Protein AF-A0AAW6TPT3-F1 (afdb_monomer_lite)

Sequence (169 aa):
MLPEELLKKIMDAANKTRQPITAVIIDPFFYNSLQNKTIQSFEDLDGNTTEGLINSSKNQVEIWYKNKKIKKLKIDDLNEKLLLFPLYNATIQKVSFHLEKGFYVEQTEIGLIASFEIRTNEFNIDDLKFQLLQINELTLLEKVIYKDQVLINNKKDTLITFQNCYEII

pLDDT: mean 90.81, std 5.31, range [59.44, 96.44]

Structure (mmCIF, N/CA/C/O backbone):
data_AF-A0AAW6TPT3-F1
#
_entry.id   AF-A0AAW6TPT3-F1
#
loop_
_atom_site.group_PDB
_atom_site.id
_atom_site.type_symbol
_atom_site.label_atom_id
_atom_site.label_alt_id
_atom_site.label_comp_id
_atom_site.label_asym_id
_atom_site.label_entity_id
_atom_site.label_seq_id
_atom_site.pdbx_PDB_ins_code
_atom_site.Cartn_x
_atom_site.Cartn_y
_atom_site.Cartn_z
_atom_site.occupancy
_atom_site.B_iso_or_equiv
_atom_site.auth_seq_id
_atom_site.auth_comp_id
_atom_site.auth_asym_id
_atom_site.auth_atom_id
_atom_site.pdbx_PDB_model_num
ATOM 1 N N . MET A 1 1 ? 1.033 -11.745 -16.361 1.00 59.44 1 MET A N 1
ATOM 2 C CA . MET A 1 1 ? 2.167 -12.169 -17.228 1.00 59.44 1 MET A CA 1
ATOM 3 C C . MET A 1 1 ? 2.225 -11.194 -18.390 1.00 59.44 1 MET A C 1
ATOM 5 O O . MET A 1 1 ? 1.182 -10.948 -18.982 1.00 59.44 1 MET A O 1
ATOM 9 N N . LEU A 1 2 ? 3.383 -10.589 -18.672 1.00 71.62 2 LEU A N 1
ATOM 10 C CA . LEU A 1 2 ? 3.490 -9.556 -19.710 1.00 71.62 2 LEU A CA 1
ATOM 11 C C . LEU A 1 2 ? 3.149 -10.135 -21.097 1.00 71.62 2 LEU A C 1
ATOM 13 O O . LEU A 1 2 ? 3.701 -11.180 -21.448 1.00 71.62 2 LEU A O 1
ATOM 17 N N . PRO A 1 3 ? 2.297 -9.473 -21.904 1.00 81.38 3 PRO A N 1
ATOM 18 C CA . PRO A 1 3 ? 2.042 -9.898 -23.278 1.00 81.38 3 PRO A CA 1
ATOM 19 C C . PRO A 1 3 ? 3.338 -9.906 -24.102 1.00 81.38 3 PRO A C 1
ATOM 21 O O . PRO A 1 3 ? 4.094 -8.934 -24.066 1.00 81.38 3 PRO A O 1
ATOM 24 N N . GLU A 1 4 ? 3.582 -10.959 -24.888 1.00 85.00 4 GLU A N 1
ATOM 25 C CA . GLU A 1 4 ? 4.818 -11.107 -25.681 1.00 85.00 4 GLU A CA 1
ATOM 26 C C . GLU A 1 4 ? 5.069 -9.916 -26.621 1.00 85.00 4 GLU A C 1
ATOM 28 O O . GLU A 1 4 ? 6.199 -9.445 -26.764 1.00 85.00 4 GLU A O 1
ATOM 33 N N . GLU A 1 5 ? 4.005 -9.377 -27.224 1.00 87.69 5 GLU A N 1
ATOM 34 C CA . GLU A 1 5 ? 4.092 -8.203 -28.095 1.00 87.69 5 GLU A CA 1
ATOM 35 C C . GLU A 1 5 ? 4.567 -6.957 -27.333 1.00 87.69 5 GLU A C 1
ATOM 37 O O . GLU A 1 5 ? 5.377 -6.181 -27.846 1.00 87.69 5 GLU A O 1
ATOM 42 N N . LEU A 1 6 ? 4.094 -6.770 -26.097 1.00 89.00 6 LEU A N 1
ATOM 43 C CA . LEU A 1 6 ? 4.513 -5.657 -25.255 1.00 89.00 6 LEU A CA 1
ATOM 44 C C . LEU A 1 6 ? 5.970 -5.829 -24.822 1.00 89.00 6 LEU A C 1
ATOM 46 O O . LEU A 1 6 ? 6.739 -4.875 -24.906 1.00 89.00 6 LEU A O 1
ATOM 50 N N . LEU A 1 7 ? 6.371 -7.043 -24.435 1.00 89.56 7 LEU A N 1
ATOM 51 C CA . LEU A 1 7 ? 7.754 -7.338 -24.063 1.00 89.56 7 LEU A CA 1
ATOM 52 C C . LEU A 1 7 ? 8.723 -7.018 -25.208 1.00 89.56 7 LEU A C 1
ATOM 54 O O . LEU A 1 7 ? 9.748 -6.377 -24.985 1.00 89.56 7 LEU A O 1
ATOM 58 N N . LYS A 1 8 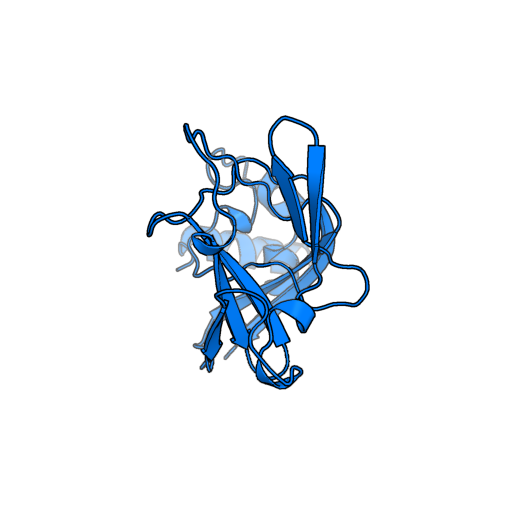? 8.367 -7.377 -26.447 1.00 92.69 8 LYS A N 1
ATOM 59 C CA . LYS A 1 8 ? 9.156 -7.013 -27.629 1.00 92.69 8 LYS A CA 1
ATOM 60 C C . LYS A 1 8 ? 9.283 -5.495 -27.788 1.00 92.69 8 LYS A C 1
ATOM 62 O O . LYS A 1 8 ? 10.387 -5.002 -27.995 1.00 92.69 8 LYS A O 1
ATOM 67 N N . LYS A 1 9 ? 8.186 -4.742 -27.635 1.00 93.50 9 LYS A N 1
ATOM 68 C CA . LYS A 1 9 ? 8.210 -3.267 -27.704 1.00 93.50 9 LYS A CA 1
ATOM 69 C C . LYS A 1 9 ? 9.086 -2.653 -26.610 1.00 93.50 9 LYS A C 1
ATOM 71 O O . LYS A 1 9 ? 9.808 -1.698 -26.885 1.00 93.50 9 LYS A O 1
ATOM 76 N N . ILE A 1 10 ? 9.054 -3.213 -25.400 1.00 93.62 10 ILE A N 1
ATOM 77 C CA . ILE A 1 10 ? 9.920 -2.795 -24.290 1.00 93.62 10 ILE A CA 1
ATOM 78 C C . ILE A 1 10 ? 11.392 -3.061 -24.637 1.00 93.62 10 ILE A C 1
ATOM 80 O O . ILE A 1 10 ? 12.224 -2.172 -24.471 1.00 93.62 10 ILE A O 1
ATOM 84 N N . MET A 1 11 ? 11.723 -4.244 -25.165 1.00 94.19 11 MET A N 1
ATOM 85 C CA . MET A 1 11 ? 13.090 -4.588 -25.582 1.00 94.19 11 MET A CA 1
ATOM 86 C C . MET A 1 11 ? 13.602 -3.684 -26.712 1.00 94.19 11 MET A C 1
ATOM 88 O O . MET A 1 11 ? 14.734 -3.201 -26.658 1.00 94.19 11 MET A O 1
ATOM 92 N N . ASP A 1 12 ? 12.771 -3.412 -27.719 1.00 95.12 12 ASP A N 1
ATOM 93 C CA . ASP A 1 12 ? 13.113 -2.515 -28.826 1.00 95.12 12 ASP A CA 1
ATOM 94 C C . ASP A 1 12 ? 13.358 -1.082 -28.324 1.00 95.12 12 ASP A C 1
ATOM 96 O O . ASP A 1 12 ? 14.328 -0.431 -28.727 1.00 95.12 12 ASP A O 1
ATOM 100 N N . ALA A 1 13 ? 12.520 -0.598 -27.400 1.00 94.75 13 ALA A N 1
ATOM 101 C CA . ALA A 1 13 ? 12.694 0.702 -26.760 1.00 94.75 13 ALA A CA 1
ATOM 102 C C . ALA A 1 13 ? 13.985 0.760 -25.929 1.00 94.75 13 ALA A C 1
ATOM 104 O O . ALA A 1 13 ? 14.766 1.691 -26.115 1.00 94.75 13 ALA A O 1
ATOM 105 N N . ALA A 1 14 ? 14.255 -0.257 -25.106 1.00 95.56 14 ALA A N 1
ATOM 106 C CA . ALA A 1 14 ? 15.473 -0.378 -24.302 1.00 95.56 14 ALA A CA 1
ATOM 107 C C . ALA A 1 14 ? 16.744 -0.329 -25.165 1.00 95.56 14 ALA A C 1
ATOM 109 O O . ALA A 1 14 ? 17.678 0.423 -24.877 1.00 95.56 14 ALA A O 1
ATOM 110 N N . ASN A 1 15 ? 16.753 -1.053 -26.289 1.00 96.00 15 ASN A N 1
ATOM 111 C CA . ASN A 1 15 ? 17.856 -1.026 -27.250 1.00 96.00 15 ASN A CA 1
ATOM 112 C C . ASN A 1 15 ? 18.033 0.358 -27.893 1.00 96.00 15 ASN A C 1
ATOM 114 O O . ASN A 1 15 ? 19.159 0.838 -28.046 1.00 96.00 15 ASN A O 1
ATOM 118 N N . LYS A 1 16 ? 16.928 1.022 -28.254 1.00 94.56 16 LYS A N 1
ATOM 119 C CA . LYS A 1 16 ? 16.943 2.355 -28.872 1.00 94.56 16 LYS A CA 1
ATOM 120 C C . LYS A 1 16 ? 17.431 3.439 -27.907 1.00 94.56 16 LYS A C 1
ATOM 122 O O . LYS A 1 16 ? 18.187 4.316 -28.323 1.00 94.56 16 LYS A O 1
ATOM 127 N N . THR A 1 17 ? 17.010 3.390 -26.645 1.00 92.56 17 THR A N 1
ATOM 128 C CA . THR A 1 17 ? 17.388 4.366 -25.608 1.00 92.56 17 THR A CA 1
ATOM 129 C C . THR A 1 17 ? 18.699 4.018 -24.908 1.00 92.56 17 THR A C 1
ATOM 131 O O . THR A 1 17 ? 19.237 4.859 -24.191 1.00 92.56 17 THR A O 1
ATOM 134 N N . ARG A 1 18 ? 19.249 2.817 -25.150 1.00 94.12 18 ARG A N 1
ATOM 135 C CA . ARG A 1 18 ? 20.433 2.265 -24.469 1.00 94.12 18 ARG A CA 1
ATOM 136 C C . ARG A 1 18 ? 20.256 2.222 -22.948 1.00 94.12 18 ARG A C 1
ATOM 138 O O . ARG A 1 18 ? 21.177 2.536 -22.197 1.00 94.12 18 ARG A O 1
ATOM 145 N N . GLN A 1 19 ? 19.060 1.846 -22.508 1.00 94.75 19 GLN A N 1
ATOM 146 C CA . GLN A 1 19 ? 18.691 1.705 -21.101 1.00 94.75 19 GLN A CA 1
ATOM 147 C C . GLN A 1 19 ? 18.324 0.249 -20.794 1.00 94.75 19 GLN A C 1
ATOM 149 O O . GLN A 1 19 ? 17.939 -0.486 -21.704 1.00 94.75 19 GLN A O 1
ATOM 154 N N . PRO A 1 20 ? 18.431 -0.199 -19.531 1.00 94.88 20 PRO A N 1
ATOM 155 C CA . PRO A 1 20 ? 17.948 -1.520 -19.150 1.00 94.88 20 PRO A CA 1
ATOM 156 C C . PRO A 1 20 ? 16.420 -1.613 -19.291 1.00 94.88 20 PRO A C 1
ATOM 158 O O . PRO A 1 20 ? 15.710 -0.624 -19.109 1.00 94.88 20 PRO A O 1
ATOM 161 N N . ILE A 1 21 ? 15.914 -2.824 -19.552 1.00 94.31 21 ILE A N 1
ATOM 162 C CA . ILE A 1 21 ? 14.473 -3.125 -19.659 1.00 94.31 21 ILE A CA 1
ATOM 163 C C . ILE A 1 21 ? 13.706 -2.607 -18.438 1.00 94.31 21 ILE A C 1
ATOM 165 O O . ILE A 1 21 ? 12.657 -1.986 -18.586 1.00 94.31 21 ILE A O 1
ATOM 169 N N . THR A 1 22 ? 14.262 -2.797 -17.241 1.00 95.06 22 THR A N 1
ATOM 170 C CA . THR A 1 22 ? 13.663 -2.353 -15.977 1.00 95.06 22 THR A CA 1
ATOM 171 C C . THR A 1 22 ? 13.427 -0.846 -15.923 1.00 95.06 22 THR A C 1
ATOM 173 O O . THR A 1 22 ? 12.409 -0.421 -15.392 1.00 95.06 22 THR A O 1
ATOM 176 N N . ALA A 1 23 ? 14.307 -0.031 -16.516 1.00 94.81 23 ALA A N 1
ATOM 177 C CA . ALA A 1 23 ? 14.116 1.418 -16.582 1.00 94.81 23 ALA A CA 1
ATOM 178 C C . ALA A 1 23 ? 12.993 1.804 -17.554 1.00 94.81 23 ALA A C 1
ATOM 180 O O . ALA A 1 23 ? 12.233 2.723 -17.270 1.00 94.81 23 ALA A O 1
ATOM 181 N N . VAL A 1 24 ? 12.859 1.082 -18.671 1.00 95.38 24 VAL A N 1
ATOM 182 C CA . VAL A 1 24 ? 11.797 1.322 -19.661 1.00 95.38 24 VAL A CA 1
ATOM 183 C C . VAL A 1 24 ? 10.426 0.923 -19.117 1.00 95.38 24 VAL A C 1
ATOM 185 O O . VAL A 1 24 ? 9.456 1.639 -19.342 1.00 95.38 24 VAL A O 1
ATOM 188 N N . ILE A 1 25 ? 10.341 -0.185 -18.368 1.00 93.62 25 ILE A N 1
ATOM 189 C CA . ILE A 1 25 ? 9.087 -0.660 -17.757 1.00 93.62 25 ILE A CA 1
ATOM 190 C C . ILE A 1 25 ? 8.445 0.421 -16.894 1.00 93.62 25 ILE A C 1
ATOM 192 O O . ILE A 1 25 ? 7.226 0.530 -16.879 1.00 93.62 25 ILE A O 1
ATOM 196 N N . ILE A 1 26 ? 9.239 1.215 -16.183 1.00 94.00 26 ILE A N 1
ATOM 197 C CA . ILE A 1 26 ? 8.731 2.231 -15.261 1.00 94.00 26 ILE A CA 1
ATOM 198 C C . ILE A 1 26 ? 8.736 3.647 -15.843 1.00 94.00 26 ILE A C 1
ATOM 200 O O . ILE A 1 26 ? 8.423 4.590 -15.118 1.00 94.00 26 ILE A O 1
ATOM 204 N N . ASP A 1 27 ? 9.096 3.814 -17.118 1.00 92.81 27 ASP A N 1
ATOM 205 C CA . ASP A 1 27 ? 9.127 5.112 -17.790 1.00 92.81 27 ASP A CA 1
ATOM 206 C C . ASP A 1 27 ? 7.719 5.508 -18.279 1.00 92.81 27 ASP A C 1
ATOM 208 O O . ASP A 1 27 ? 7.190 4.886 -19.206 1.00 92.81 27 ASP A O 1
ATOM 212 N N . PRO A 1 28 ? 7.101 6.577 -17.741 1.00 90.94 28 PRO A N 1
ATOM 213 C CA . PRO A 1 28 ? 5.792 7.035 -18.207 1.00 90.94 28 PRO A CA 1
ATOM 214 C C . PRO A 1 28 ? 5.785 7.448 -19.689 1.00 90.94 28 PRO A C 1
ATOM 216 O O . PRO A 1 28 ? 4.767 7.324 -20.373 1.00 90.94 28 PRO A O 1
ATOM 219 N N . PHE A 1 29 ? 6.911 7.937 -20.223 1.00 92.12 29 PHE A N 1
ATOM 220 C CA . PHE A 1 29 ? 6.996 8.361 -21.623 1.00 92.12 29 PHE A CA 1
ATOM 221 C C . PHE A 1 29 ? 6.971 7.180 -22.594 1.00 92.12 29 PHE A C 1
ATOM 223 O O . PHE A 1 29 ? 6.468 7.329 -23.713 1.00 92.12 29 PHE A O 1
ATOM 230 N N . PHE A 1 30 ? 7.441 6.005 -22.168 1.00 93.56 30 PHE A N 1
ATOM 231 C CA . PHE A 1 30 ? 7.331 4.784 -22.959 1.00 93.56 30 PHE A CA 1
ATOM 232 C C . PHE A 1 30 ? 5.861 4.455 -23.246 1.00 93.56 30 PHE A C 1
ATOM 234 O O . PHE A 1 30 ? 5.489 4.314 -24.412 1.00 93.56 30 PHE A O 1
ATOM 241 N N . TYR A 1 31 ? 5.000 4.430 -22.227 1.00 92.81 31 TYR A N 1
ATOM 242 C CA . TYR A 1 31 ? 3.579 4.109 -22.409 1.00 92.81 31 TYR A CA 1
ATOM 243 C C . TYR A 1 31 ? 2.836 5.149 -23.248 1.00 92.81 31 TYR A C 1
ATOM 245 O O . TYR A 1 31 ? 2.058 4.788 -24.132 1.00 92.81 31 TYR A O 1
ATOM 253 N N . ASN A 1 32 ? 3.160 6.434 -23.079 1.00 90.94 32 ASN A N 1
ATOM 254 C CA . ASN A 1 32 ? 2.647 7.492 -23.953 1.00 90.94 32 ASN A CA 1
ATOM 255 C C . ASN A 1 32 ? 2.993 7.240 -25.432 1.00 90.94 32 ASN A C 1
ATOM 257 O O . ASN A 1 32 ? 2.177 7.498 -26.320 1.00 90.94 32 ASN A O 1
ATOM 261 N N . SER A 1 33 ? 4.183 6.698 -25.712 1.00 90.19 33 SER A N 1
ATOM 262 C CA . SER A 1 33 ? 4.615 6.376 -27.078 1.00 90.19 33 SER A CA 1
ATOM 263 C C . SER A 1 33 ? 3.883 5.178 -27.695 1.00 90.19 33 SER A C 1
ATOM 265 O O . SER A 1 33 ? 3.796 5.092 -28.920 1.00 90.19 33 SER A O 1
ATOM 267 N N . LEU A 1 34 ? 3.312 4.284 -26.875 1.00 89.00 34 LEU A N 1
ATOM 268 C CA . LEU A 1 34 ? 2.535 3.136 -27.354 1.00 89.00 34 LEU A CA 1
ATOM 269 C C . LEU A 1 34 ? 1.199 3.551 -27.978 1.00 89.00 34 LEU A C 1
ATOM 271 O O . LEU A 1 34 ? 0.628 2.769 -28.738 1.00 89.00 34 LEU A O 1
ATOM 275 N N . GLN A 1 35 ? 0.693 4.746 -27.640 1.00 86.06 35 GLN A N 1
ATOM 276 C CA . GLN A 1 35 ? -0.631 5.243 -28.043 1.00 86.06 35 GLN A CA 1
ATOM 277 C C . GLN A 1 35 ? -1.764 4.241 -27.745 1.00 86.06 35 GLN A C 1
ATOM 279 O O . GLN A 1 35 ? -2.797 4.220 -28.420 1.00 86.06 35 GLN A O 1
ATOM 284 N N . ASN A 1 36 ? -1.576 3.393 -26.731 1.00 86.88 36 ASN A N 1
ATOM 285 C CA . ASN A 1 36 ? -2.543 2.387 -26.331 1.00 86.88 36 ASN A CA 1
ATOM 286 C C . ASN A 1 36 ? -3.490 2.975 -25.278 1.00 86.88 36 ASN A C 1
ATOM 288 O O . ASN A 1 36 ? -3.057 3.454 -24.237 1.00 86.88 36 ASN A O 1
ATOM 292 N N . LYS A 1 37 ? -4.800 2.923 -25.536 1.00 87.19 37 LYS A N 1
ATOM 293 C CA . LYS A 1 37 ? -5.808 3.441 -24.601 1.00 87.19 37 LYS A CA 1
ATOM 294 C C . LYS A 1 37 ? -5.982 2.574 -23.355 1.00 87.19 37 LYS A C 1
ATOM 296 O O . LYS A 1 37 ? -6.458 3.096 -22.352 1.00 87.19 37 LYS A O 1
ATOM 301 N N . THR A 1 38 ? -5.648 1.284 -23.428 1.00 87.94 38 THR A N 1
ATOM 302 C CA . THR A 1 38 ? -5.852 0.332 -22.326 1.00 87.94 38 THR A CA 1
ATOM 303 C C . THR A 1 38 ? -4.629 0.172 -21.434 1.00 87.94 38 THR A C 1
ATOM 305 O O . THR A 1 38 ? -4.786 -0.263 -20.307 1.00 87.94 38 THR A O 1
ATOM 308 N N . ILE A 1 39 ? -3.431 0.487 -21.935 1.00 89.69 39 ILE A N 1
ATOM 309 C CA . ILE A 1 39 ? -2.172 0.390 -21.186 1.00 89.69 39 ILE A CA 1
ATOM 310 C C . ILE A 1 39 ? -1.482 1.746 -21.295 1.00 89.69 39 ILE A C 1
ATOM 312 O O . ILE A 1 39 ? -0.822 2.032 -22.296 1.00 89.69 39 ILE A O 1
ATOM 316 N N . GLN A 1 40 ? -1.688 2.587 -20.288 1.00 90.88 40 GLN A N 1
ATOM 317 C CA . GLN A 1 40 ? -1.164 3.950 -20.202 1.00 90.88 40 GLN A CA 1
ATOM 318 C C . GLN A 1 40 ? -0.019 4.063 -19.187 1.00 90.88 40 GLN A C 1
ATOM 320 O O . GLN A 1 40 ? 0.713 5.050 -19.191 1.00 90.88 40 GLN A O 1
ATOM 325 N N . SER A 1 41 ? 0.164 3.046 -18.351 1.00 90.50 41 SER A N 1
ATOM 326 C CA . SER A 1 41 ? 1.237 2.930 -17.373 1.00 90.50 41 SER A CA 1
ATOM 327 C C . SER A 1 41 ? 1.565 1.461 -17.097 1.00 90.50 41 SER A C 1
ATOM 329 O O . SER A 1 41 ? 0.875 0.552 -17.564 1.00 90.50 41 SER A O 1
ATOM 331 N N . PHE A 1 42 ? 2.610 1.217 -16.305 1.00 89.56 42 PHE A N 1
ATOM 332 C CA . PHE A 1 42 ? 2.917 -0.136 -15.845 1.00 89.56 42 PHE A CA 1
ATOM 333 C C . PHE A 1 42 ? 1.885 -0.654 -14.824 1.00 89.56 42 PHE A C 1
ATOM 335 O O . PHE A 1 42 ? 1.772 -1.862 -14.645 1.00 89.56 42 PHE A O 1
ATOM 342 N N . GLU A 1 43 ? 1.134 0.242 -14.172 1.00 89.00 43 GLU A N 1
ATOM 343 C CA . GLU A 1 43 ? 0.072 -0.109 -13.218 1.00 89.00 43 GLU A CA 1
ATOM 344 C C . GLU A 1 43 ? -1.142 -0.729 -13.932 1.00 89.00 43 GLU A C 1
ATOM 346 O O . GLU A 1 43 ? -1.905 -1.469 -13.318 1.00 89.00 43 GLU A O 1
ATOM 351 N N . ASP A 1 44 ? -1.281 -0.499 -15.244 1.00 89.44 44 ASP A N 1
ATOM 352 C CA . ASP A 1 44 ? -2.306 -1.129 -16.089 1.00 89.44 44 ASP A CA 1
ATOM 353 C C . ASP A 1 44 ? -1.935 -2.565 -16.515 1.00 89.44 44 ASP A C 1
ATOM 355 O O . ASP A 1 44 ? -2.657 -3.197 -17.290 1.00 89.44 44 ASP A O 1
ATOM 359 N N . LEU A 1 45 ? -0.779 -3.079 -16.080 1.00 88.25 45 LEU A N 1
ATOM 360 C CA . LEU A 1 45 ? -0.303 -4.417 -16.423 1.00 88.25 45 LEU A CA 1
ATOM 361 C C . LEU A 1 45 ? -0.791 -5.450 -15.406 1.00 88.25 45 LEU A C 1
ATOM 363 O O . LEU A 1 45 ? -0.709 -5.244 -14.198 1.00 88.25 45 LEU A O 1
ATOM 367 N N . ASP A 1 46 ? -1.210 -6.616 -15.900 1.00 84.56 46 ASP A N 1
ATOM 368 C CA . ASP A 1 46 ? -1.626 -7.726 -15.040 1.00 84.56 46 ASP A CA 1
ATOM 369 C C . ASP A 1 46 ? -0.456 -8.250 -14.192 1.00 84.56 46 ASP A C 1
ATOM 371 O O . ASP A 1 46 ? 0.474 -8.904 -14.697 1.00 84.56 46 ASP A O 1
ATOM 375 N N . GLY A 1 47 ? -0.555 -8.033 -12.882 1.00 84.19 47 GLY A N 1
ATOM 376 C CA . GLY A 1 47 ? 0.401 -8.477 -11.878 1.00 84.19 47 GLY A CA 1
ATOM 377 C C . GLY A 1 47 ? -0.245 -8.676 -10.509 1.00 84.19 47 GLY A C 1
ATOM 378 O O . GLY A 1 47 ? -1.381 -8.273 -10.264 1.00 84.19 47 GLY A O 1
ATOM 379 N N . ASN A 1 48 ? 0.492 -9.327 -9.610 1.00 87.69 48 ASN A N 1
ATOM 380 C CA . ASN A 1 48 ? 0.106 -9.383 -8.206 1.00 87.69 48 ASN A CA 1
ATOM 381 C C . ASN A 1 48 ? 0.541 -8.082 -7.533 1.00 87.69 48 ASN A C 1
ATOM 383 O O . ASN A 1 48 ? 1.733 -7.779 -7.502 1.00 87.69 48 ASN A O 1
ATOM 387 N N . THR A 1 49 ? -0.413 -7.356 -6.960 1.00 88.44 49 THR A N 1
ATOM 388 C CA . THR A 1 49 ? -0.143 -6.113 -6.233 1.00 88.44 49 THR A CA 1
ATOM 389 C C . THR A 1 49 ? -0.326 -6.336 -4.742 1.00 88.44 49 THR A C 1
ATOM 391 O O . THR A 1 49 ? -1.262 -6.997 -4.297 1.00 88.44 49 THR A O 1
ATOM 394 N N . THR A 1 50 ? 0.583 -5.777 -3.953 1.00 88.38 50 THR A N 1
ATOM 395 C CA . THR A 1 50 ? 0.443 -5.675 -2.503 1.00 88.38 50 THR A CA 1
ATOM 396 C C . THR A 1 50 ? 0.689 -4.228 -2.122 1.00 88.38 50 THR A C 1
ATOM 398 O O . THR A 1 50 ? 1.778 -3.705 -2.338 1.00 88.38 50 THR A O 1
ATOM 401 N N . GLU A 1 51 ? -0.329 -3.584 -1.565 1.00 90.81 51 GLU A N 1
ATOM 402 C CA . GLU A 1 51 ? -0.286 -2.180 -1.171 1.00 90.81 51 GLU A CA 1
ATOM 403 C C . GLU A 1 51 ? -0.832 -1.992 0.246 1.00 90.81 51 GLU A C 1
ATOM 405 O O . GLU A 1 51 ? -1.549 -2.837 0.786 1.00 90.81 51 GLU A O 1
ATOM 410 N N . GLY A 1 52 ? -0.463 -0.880 0.875 1.00 92.94 52 GLY A N 1
ATOM 411 C CA . GLY A 1 52 ? -0.926 -0.553 2.213 1.00 92.94 52 GLY A CA 1
ATOM 412 C C . GLY A 1 52 ? -0.191 0.632 2.818 1.00 92.94 52 GLY A C 1
ATOM 413 O O . GLY A 1 52 ? 0.796 1.137 2.280 1.00 92.94 52 GLY A O 1
ATOM 414 N N . LEU A 1 53 ? -0.668 1.080 3.976 1.00 94.69 53 LEU A N 1
ATOM 415 C CA . LEU A 1 53 ? -0.014 2.148 4.724 1.00 94.69 53 LEU A CA 1
ATOM 416 C C . LEU A 1 53 ? 1.163 1.568 5.517 1.00 94.69 53 LEU A C 1
ATOM 418 O O . LEU A 1 53 ? 0.965 0.732 6.393 1.00 94.69 53 LEU A O 1
ATOM 422 N N . ILE A 1 54 ? 2.384 2.025 5.238 1.00 93.00 54 ILE A N 1
ATOM 423 C CA . ILE A 1 54 ? 3.601 1.582 5.940 1.00 93.00 54 ILE A CA 1
ATOM 424 C C . ILE A 1 54 ? 3.581 2.027 7.403 1.00 93.00 54 ILE A C 1
ATOM 426 O O . ILE A 1 54 ? 3.209 3.162 7.706 1.00 93.00 54 ILE A O 1
ATOM 430 N N . ASN A 1 55 ? 4.046 1.176 8.317 1.00 90.50 55 ASN A N 1
ATOM 431 C CA . ASN A 1 55 ? 4.302 1.584 9.692 1.00 90.50 55 ASN A CA 1
ATOM 432 C C . ASN A 1 55 ? 5.489 2.555 9.758 1.00 90.50 55 ASN A C 1
ATOM 434 O O . ASN A 1 55 ? 6.650 2.155 9.710 1.00 90.50 55 ASN A O 1
ATOM 438 N N . SER A 1 56 ? 5.196 3.851 9.839 1.00 88.56 56 SER A N 1
ATOM 439 C CA . SER A 1 56 ? 6.198 4.893 10.040 1.00 88.56 56 SER A CA 1
ATOM 440 C C . SER A 1 56 ? 5.674 5.950 11.003 1.00 88.56 56 SER A C 1
ATOM 442 O O . SER A 1 56 ? 4.468 6.157 11.132 1.00 88.56 56 SER A O 1
ATOM 444 N N . SER A 1 57 ? 6.583 6.687 11.641 1.00 86.81 57 SER A N 1
ATOM 445 C CA . SER A 1 57 ? 6.231 7.742 12.601 1.00 86.81 57 SER A CA 1
ATOM 446 C C . SER A 1 57 ? 5.398 8.885 12.005 1.00 86.81 57 SER A C 1
ATOM 448 O O . SER A 1 57 ? 4.753 9.619 12.757 1.00 86.81 57 SER A O 1
ATOM 450 N N . LYS A 1 58 ? 5.411 9.035 10.673 1.00 89.94 58 LYS A N 1
ATOM 451 C CA . LYS A 1 58 ? 4.660 10.051 9.923 1.00 89.94 58 LYS A CA 1
ATOM 452 C C . LYS A 1 58 ? 3.252 9.590 9.541 1.00 89.94 58 LYS A C 1
ATOM 454 O O . LYS A 1 58 ? 2.406 10.432 9.250 1.00 89.94 58 LYS A O 1
ATOM 459 N N . ASN A 1 59 ? 3.005 8.282 9.538 1.00 93.88 59 ASN A N 1
ATOM 460 C CA . ASN A 1 59 ? 1.763 7.703 9.048 1.00 93.88 59 ASN A CA 1
ATOM 461 C C . ASN A 1 59 ? 0.733 7.590 10.173 1.00 93.88 59 ASN A C 1
ATOM 463 O O . ASN A 1 59 ? 1.057 7.307 11.327 1.00 93.88 59 ASN A O 1
ATOM 467 N N . GLN A 1 60 ? -0.528 7.840 9.831 1.00 95.19 60 GLN A N 1
ATOM 468 C CA . GLN A 1 60 ? -1.633 7.824 10.781 1.00 95.19 60 GLN A CA 1
ATOM 469 C C . GLN A 1 60 ? -2.927 7.413 10.087 1.00 95.19 60 GLN A C 1
ATOM 471 O O . GLN A 1 60 ? -3.143 7.725 8.918 1.00 95.19 60 GLN A O 1
ATOM 476 N N . VAL A 1 61 ? -3.811 6.784 10.849 1.00 95.69 61 VAL A N 1
ATOM 477 C CA . VAL A 1 61 ? -5.195 6.525 10.465 1.00 95.69 61 VAL A CA 1
ATOM 478 C C . VAL A 1 61 ? -6.087 7.453 11.276 1.00 95.69 61 VAL A C 1
ATOM 480 O O . VAL A 1 61 ? -5.902 7.626 12.484 1.00 95.69 61 VAL A O 1
ATOM 483 N N . GLU A 1 62 ? -7.059 8.066 10.612 1.00 96.44 62 GLU A N 1
ATOM 484 C CA . GLU A 1 62 ? -8.054 8.919 11.252 1.00 96.44 62 GLU A CA 1
ATOM 485 C C . GLU A 1 62 ? -9.440 8.308 11.103 1.00 96.44 62 GLU A C 1
ATOM 487 O O . GLU A 1 62 ? -9.844 7.942 10.003 1.00 96.44 62 GLU A O 1
ATOM 492 N N . ILE A 1 63 ? -10.186 8.246 12.205 1.00 95.62 63 ILE A N 1
ATOM 493 C CA . ILE A 1 63 ? -11.569 7.770 12.205 1.00 95.62 63 ILE A CA 1
ATOM 494 C C . ILE A 1 63 ? -12.479 8.963 12.459 1.00 95.62 63 ILE A C 1
ATOM 496 O O . ILE A 1 63 ? -12.349 9.674 13.465 1.00 95.62 63 ILE A O 1
ATOM 500 N N . TRP A 1 64 ? -13.411 9.165 11.537 1.00 95.44 64 TRP A N 1
ATOM 501 C CA . TRP A 1 64 ? -14.371 10.254 11.555 1.00 95.44 64 TRP A CA 1
ATOM 502 C C . TRP A 1 64 ? -15.783 9.692 11.702 1.00 95.44 64 TRP A C 1
ATOM 504 O O . TRP A 1 64 ? -16.166 8.761 11.002 1.00 95.44 64 TRP A O 1
ATOM 514 N N . TYR A 1 65 ? -16.571 10.276 12.602 1.00 93.81 65 TYR A N 1
ATOM 515 C CA . TYR A 1 65 ? -17.972 9.925 12.807 1.00 93.81 65 TYR A CA 1
ATOM 516 C C . TYR A 1 65 ? -18.799 11.198 12.965 1.00 93.81 65 TYR A C 1
ATOM 518 O O . TYR A 1 65 ? -18.448 12.081 13.749 1.00 93.81 65 TYR A O 1
ATOM 526 N N . LYS A 1 66 ? -19.885 11.321 12.190 1.00 91.25 66 LYS A N 1
ATOM 527 C CA . LYS A 1 66 ? -20.744 12.522 12.148 1.00 91.25 66 LYS A CA 1
ATOM 528 C C . LYS A 1 66 ? -19.933 13.820 11.977 1.00 91.25 66 LYS A C 1
ATOM 530 O O . LYS A 1 66 ? -20.107 14.777 12.730 1.00 91.25 66 LYS A O 1
ATOM 535 N N . ASN A 1 67 ? -19.018 13.826 11.002 1.00 90.31 67 ASN A N 1
ATOM 536 C CA . ASN A 1 67 ? -18.121 14.944 10.666 1.00 90.31 67 ASN A CA 1
ATOM 537 C C . ASN A 1 67 ? -17.188 15.397 11.801 1.00 90.31 67 ASN A C 1
ATOM 539 O O . ASN A 1 67 ? -16.619 16.486 11.746 1.00 90.31 67 ASN A O 1
ATOM 543 N N . LYS A 1 68 ? -17.004 14.567 12.830 1.00 93.88 68 LYS A N 1
ATOM 544 C CA . LYS A 1 68 ? -16.047 14.804 13.907 1.00 93.88 68 LYS A CA 1
ATOM 545 C C . LYS A 1 68 ? -14.998 13.708 13.898 1.00 93.88 68 LYS A C 1
ATOM 547 O O . LYS A 1 68 ? -15.326 12.525 13.846 1.00 93.88 68 LYS A O 1
ATOM 552 N N . LYS A 1 69 ? -13.732 14.101 13.986 1.00 96.25 69 LYS A N 1
ATOM 553 C CA . LYS A 1 69 ? -12.635 13.167 14.230 1.00 96.25 69 LYS A CA 1
ATOM 554 C C . LYS A 1 69 ? -12.771 12.620 15.647 1.00 96.25 69 LYS A C 1
ATOM 556 O O . LYS A 1 69 ? -12.704 13.388 16.604 1.00 96.25 69 LYS A O 1
ATOM 561 N N . ILE A 1 70 ? -12.978 11.315 15.771 1.00 95.44 70 ILE A N 1
ATOM 562 C CA . ILE A 1 70 ? -13.153 10.645 17.068 1.00 95.44 70 ILE A CA 1
ATOM 563 C C . ILE A 1 70 ? -11.891 9.911 17.511 1.00 95.44 70 ILE A C 1
ATOM 565 O O . ILE A 1 70 ? -11.662 9.762 18.710 1.00 95.44 70 ILE A O 1
ATOM 569 N N . LYS A 1 71 ? -11.054 9.478 16.559 1.00 95.31 71 LYS A N 1
ATOM 570 C CA . LYS A 1 71 ? -9.780 8.813 16.832 1.00 95.31 71 LYS A CA 1
ATOM 571 C C . LYS A 1 71 ? -8.730 9.157 15.790 1.00 95.31 71 LYS A C 1
ATOM 573 O O . LYS A 1 71 ? -9.026 9.434 14.628 1.00 95.31 71 LYS A O 1
ATOM 578 N N . LYS A 1 72 ? -7.490 9.095 16.254 1.00 95.19 72 LYS A N 1
ATOM 579 C CA . LYS A 1 72 ? -6.269 9.131 15.466 1.00 95.19 72 LYS A CA 1
ATOM 580 C C . LYS A 1 72 ? -5.363 8.050 16.037 1.00 95.19 72 LYS A C 1
ATOM 582 O O . LYS A 1 72 ? -5.170 8.034 17.250 1.00 95.19 72 LYS A O 1
ATOM 587 N N . LEU A 1 73 ? -4.851 7.174 15.185 1.00 93.62 73 LEU A N 1
ATOM 588 C CA . LEU A 1 73 ? -4.016 6.049 15.596 1.00 93.62 73 LEU A CA 1
ATOM 589 C C . LEU A 1 73 ? -2.830 5.871 14.651 1.00 93.62 73 LEU A C 1
ATOM 591 O O . LEU A 1 73 ? -2.892 6.240 13.475 1.00 93.62 73 LEU A O 1
ATOM 595 N N . LYS A 1 74 ? -1.744 5.334 15.191 1.00 93.12 74 LYS A N 1
ATOM 596 C CA . LYS A 1 74 ? -0.577 4.852 14.454 1.00 93.12 74 LYS A CA 1
ATOM 597 C C . LYS A 1 74 ? -0.697 3.344 14.259 1.00 93.12 74 LYS A C 1
ATOM 599 O O . LYS A 1 74 ? -1.449 2.683 14.966 1.00 93.12 74 LYS A O 1
ATOM 604 N N . ILE A 1 75 ? 0.070 2.787 13.328 1.00 90.94 75 ILE A N 1
ATOM 605 C CA . ILE A 1 75 ? 0.082 1.331 13.120 1.00 90.94 75 ILE A CA 1
ATOM 606 C C . ILE A 1 75 ? 0.652 0.599 14.345 1.00 90.94 75 ILE A C 1
ATOM 608 O O . ILE A 1 75 ? 0.172 -0.480 14.672 1.00 90.94 75 ILE A O 1
ATOM 612 N N . ASP A 1 76 ? 1.578 1.211 15.087 1.00 88.88 76 ASP A N 1
ATOM 613 C CA . ASP A 1 76 ? 2.046 0.672 16.373 1.00 88.88 76 ASP A CA 1
ATOM 614 C C . ASP A 1 76 ? 0.912 0.483 17.398 1.00 88.88 76 ASP A C 1
ATOM 616 O O . ASP A 1 76 ? 0.948 -0.477 18.162 1.00 88.88 76 ASP A O 1
ATOM 620 N N . ASP A 1 77 ? -0.134 1.322 17.370 1.00 89.19 77 ASP A N 1
ATOM 621 C CA . ASP A 1 77 ? -1.306 1.178 18.252 1.00 89.19 77 ASP A CA 1
ATOM 622 C C . ASP A 1 77 ? -2.169 -0.049 17.885 1.00 89.19 77 ASP A C 1
ATOM 624 O O . ASP A 1 77 ? -3.038 -0.454 18.658 1.00 89.19 77 ASP A O 1
ATOM 628 N N . LEU A 1 78 ? -1.949 -0.628 16.699 1.00 89.88 78 LEU A N 1
ATOM 629 C CA . LEU A 1 78 ? -2.602 -1.842 16.201 1.00 89.88 78 LEU A CA 1
ATOM 630 C C . LEU A 1 78 ? -1.730 -3.093 16.398 1.00 89.88 78 LEU A C 1
ATOM 632 O O . LEU A 1 78 ? -2.200 -4.210 16.197 1.00 89.88 78 LEU A O 1
ATOM 636 N N . ASN A 1 79 ? -0.454 -2.932 16.758 1.00 82.19 79 ASN A N 1
ATOM 637 C CA . ASN A 1 79 ? 0.474 -4.044 16.920 1.00 82.19 79 ASN A CA 1
ATOM 638 C C . ASN A 1 79 ? 0.504 -4.510 18.378 1.00 82.19 79 ASN A C 1
ATOM 640 O O . ASN A 1 79 ? 1.272 -4.006 19.197 1.00 82.19 79 ASN A O 1
ATOM 644 N N . GLU A 1 80 ? -0.299 -5.527 18.689 1.00 75.06 80 GLU A N 1
ATOM 645 C CA . GLU A 1 80 ? -0.456 -6.066 20.047 1.00 75.06 80 GLU A CA 1
ATOM 646 C C . GLU A 1 80 ? 0.864 -6.471 20.719 1.00 75.06 80 GLU A C 1
ATOM 648 O O . GLU A 1 80 ? 0.975 -6.395 21.938 1.00 75.06 80 GLU A O 1
ATOM 653 N N . LYS A 1 81 ? 1.903 -6.842 19.955 1.00 75.81 81 LYS A N 1
ATOM 654 C CA . LYS A 1 81 ? 3.216 -7.208 20.521 1.00 75.81 81 LYS A CA 1
ATOM 655 C C . LYS A 1 81 ? 3.917 -6.057 21.241 1.00 75.81 81 LYS A C 1
ATOM 657 O O . LYS A 1 81 ? 4.842 -6.307 22.010 1.00 75.81 81 LYS A O 1
ATOM 662 N N . LEU A 1 82 ? 3.523 -4.819 20.957 1.00 76.44 82 LEU A N 1
ATOM 663 C CA . LEU A 1 82 ? 4.074 -3.612 21.569 1.00 76.44 82 LEU A CA 1
ATOM 664 C C . LEU A 1 82 ? 3.223 -3.119 22.753 1.00 76.44 82 LEU A C 1
ATOM 666 O O . LEU A 1 82 ? 3.553 -2.100 23.357 1.00 76.44 82 LEU A O 1
ATOM 670 N N . LEU A 1 83 ? 2.133 -3.819 23.085 1.00 82.00 83 LEU A N 1
ATOM 671 C CA . LEU A 1 83 ? 1.112 -3.374 24.029 1.00 82.00 83 LEU A CA 1
ATOM 672 C C . LEU A 1 83 ? 0.901 -4.406 25.145 1.00 82.00 83 LEU A C 1
ATOM 674 O O . LEU A 1 83 ? 1.053 -5.607 24.952 1.00 82.00 83 LEU A O 1
ATOM 678 N N . LEU A 1 84 ? 0.513 -3.936 26.334 1.00 86.56 84 LEU A N 1
ATOM 679 C CA . LEU A 1 84 ? 0.156 -4.818 27.457 1.00 86.56 84 LEU A CA 1
ATOM 680 C C . LEU A 1 84 ? -1.211 -5.493 27.264 1.00 86.56 84 LEU A C 1
ATOM 682 O O . LEU A 1 84 ? -1.478 -6.529 27.867 1.00 86.56 84 LEU A O 1
ATOM 686 N N . PHE A 1 85 ? -2.081 -4.885 26.459 1.00 87.50 85 PHE A N 1
ATOM 687 C CA . PHE A 1 85 ? -3.397 -5.393 26.088 1.00 87.50 85 PHE A CA 1
ATOM 688 C C . PHE A 1 85 ? -3.788 -4.849 24.703 1.00 87.50 85 PHE A C 1
ATOM 690 O O . PHE A 1 85 ? -3.379 -3.735 24.358 1.00 87.50 85 PHE A O 1
ATOM 697 N N . PRO A 1 86 ? -4.582 -5.592 23.912 1.00 86.00 86 PRO A N 1
ATOM 698 C CA . PRO A 1 86 ? 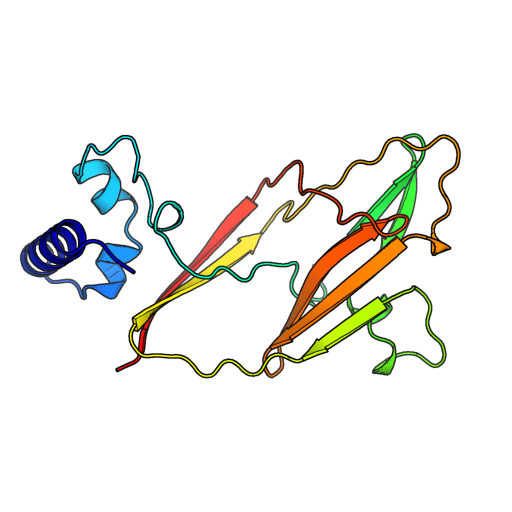-5.084 -5.107 22.630 1.00 86.00 86 PRO A CA 1
ATOM 699 C C . PRO A 1 86 ? -5.958 -3.861 22.800 1.00 86.00 86 PRO A C 1
ATOM 701 O O . PRO A 1 86 ? -6.905 -3.864 23.586 1.00 86.00 86 PRO A O 1
ATOM 704 N N . LEU A 1 87 ? -5.647 -2.792 22.061 1.00 90.00 87 LEU A N 1
ATOM 705 C CA . LEU A 1 87 ? -6.449 -1.559 22.049 1.00 90.00 87 LEU A CA 1
ATOM 706 C C . LEU A 1 87 ? -7.535 -1.567 20.969 1.00 90.00 87 LEU A C 1
ATOM 708 O O . LEU A 1 87 ? -8.534 -0.863 21.097 1.00 90.00 87 LEU A O 1
ATOM 712 N N . TYR A 1 88 ? -7.318 -2.340 19.907 1.00 92.00 88 TYR A N 1
ATOM 713 C CA . TYR A 1 88 ? -8.193 -2.454 18.748 1.00 92.00 88 TYR A CA 1
ATOM 714 C C . TYR A 1 88 ? -8.188 -3.897 18.258 1.00 92.00 88 TYR A C 1
ATOM 716 O O . TYR A 1 88 ? -7.232 -4.632 18.493 1.00 92.00 88 TYR A O 1
ATOM 724 N N . ASN A 1 89 ? -9.235 -4.289 17.535 1.00 93.38 89 ASN A N 1
ATOM 725 C CA . ASN A 1 89 ? -9.270 -5.588 16.881 1.00 93.38 89 ASN A CA 1
ATOM 726 C C . ASN A 1 89 ? -8.330 -5.562 15.668 1.00 93.38 89 ASN A C 1
ATOM 728 O O . ASN A 1 89 ? -8.652 -4.977 14.631 1.00 93.38 89 ASN A O 1
ATOM 732 N N . ALA A 1 90 ? -7.146 -6.148 15.812 1.00 94.25 90 ALA A N 1
ATOM 733 C CA . ALA A 1 90 ? -6.145 -6.196 14.762 1.00 94.25 90 ALA A CA 1
ATOM 734 C C . ALA A 1 90 ? -5.641 -7.625 14.561 1.00 94.25 90 ALA A C 1
ATOM 736 O O . ALA A 1 90 ? -5.485 -8.397 15.501 1.00 94.25 90 ALA A O 1
ATOM 737 N N . THR A 1 91 ? -5.366 -7.982 13.312 1.00 93.56 91 THR A N 1
ATOM 738 C CA . THR A 1 91 ? -4.762 -9.271 12.962 1.00 93.56 91 THR A CA 1
ATOM 739 C C . THR A 1 91 ? -3.511 -9.029 12.138 1.00 93.56 91 THR A C 1
ATOM 741 O O . THR A 1 91 ? -3.476 -8.111 11.323 1.00 93.56 91 THR A O 1
ATOM 744 N N . ILE A 1 92 ? -2.476 -9.841 12.355 1.00 92.31 92 ILE A N 1
ATOM 745 C CA . ILE A 1 92 ? -1.225 -9.767 11.595 1.00 92.31 92 ILE A CA 1
ATOM 746 C C . ILE A 1 92 ? -1.104 -11.025 10.744 1.00 92.31 92 ILE A C 1
ATOM 748 O O . ILE A 1 92 ? -0.971 -12.130 11.273 1.00 92.31 92 ILE A O 1
ATOM 752 N N . GLN A 1 93 ? -1.104 -10.851 9.427 1.00 91.69 93 GLN A N 1
ATOM 753 C CA . GLN A 1 93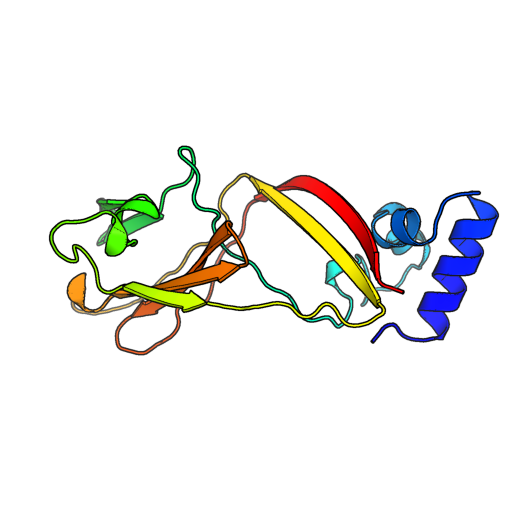 ? -0.791 -11.901 8.468 1.00 91.69 93 GLN A CA 1
ATOM 754 C C . GLN A 1 93 ? 0.683 -11.793 8.093 1.00 91.69 93 GLN A C 1
ATOM 756 O O . GLN A 1 93 ? 1.131 -10.780 7.562 1.00 91.69 93 GLN A O 1
ATOM 761 N N . LYS A 1 94 ? 1.458 -12.831 8.404 1.00 89.94 94 LYS A N 1
ATOM 762 C CA . LYS A 1 94 ? 2.861 -12.904 7.994 1.00 89.94 94 LYS A CA 1
ATOM 763 C C . LYS A 1 94 ? 2.939 -13.542 6.621 1.00 89.94 94 LYS A C 1
ATOM 765 O O . LYS A 1 94 ? 2.469 -14.665 6.452 1.00 89.94 94 LYS A O 1
ATOM 770 N N . VAL A 1 95 ? 3.568 -12.853 5.681 1.00 85.31 95 VAL A N 1
ATOM 771 C CA . VAL A 1 95 ? 3.802 -13.366 4.335 1.00 85.31 95 VAL A CA 1
ATOM 772 C C . VAL A 1 95 ? 5.299 -13.465 4.104 1.00 85.31 95 VAL A C 1
ATOM 774 O O . VAL A 1 95 ? 6.040 -12.496 4.263 1.00 85.31 95 VAL A O 1
ATOM 777 N N . SER A 1 96 ? 5.747 -14.660 3.729 1.00 77.12 96 SER A N 1
ATOM 778 C CA . SER A 1 96 ? 7.058 -14.857 3.127 1.00 77.12 96 SER A CA 1
ATOM 779 C C . SER A 1 96 ? 6.886 -14.812 1.616 1.00 77.12 96 SER A C 1
ATOM 781 O O . SER A 1 96 ? 6.304 -15.732 1.040 1.00 77.12 96 SER A O 1
ATOM 783 N N . PHE A 1 97 ? 7.392 -13.770 0.963 1.00 72.06 97 PHE A N 1
ATOM 784 C CA . PHE A 1 97 ? 7.504 -13.812 -0.489 1.00 72.06 97 PHE A CA 1
ATOM 785 C C . PHE A 1 97 ? 8.649 -14.746 -0.865 1.00 72.06 97 PHE A C 1
ATOM 787 O O . PHE A 1 97 ? 9.800 -14.546 -0.477 1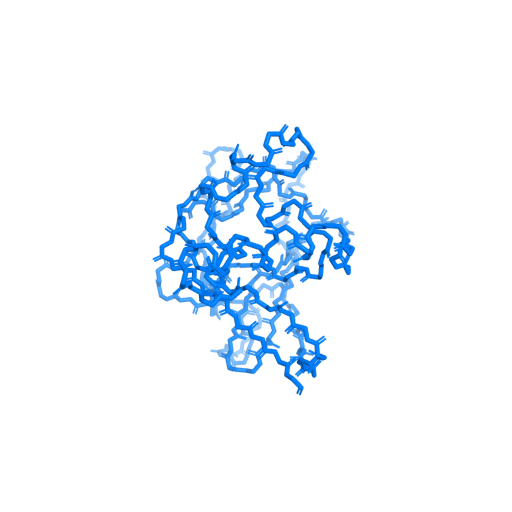.00 72.06 97 PHE A O 1
ATOM 794 N N . HIS A 1 98 ? 8.331 -15.791 -1.614 1.00 78.00 98 HIS A N 1
ATOM 795 C CA . HIS A 1 98 ? 9.302 -16.399 -2.508 1.00 78.00 98 HIS A CA 1
ATOM 796 C C . HIS A 1 98 ? 9.118 -15.699 -3.842 1.00 78.00 98 HIS A C 1
ATOM 798 O O . HIS A 1 98 ? 8.097 -15.882 -4.499 1.00 78.00 98 HIS A O 1
ATOM 804 N N . LEU A 1 99 ? 10.058 -14.813 -4.169 1.00 82.44 99 LEU A N 1
ATOM 805 C CA . LEU A 1 99 ? 10.021 -14.093 -5.432 1.00 82.44 99 LEU A CA 1
ATOM 806 C C . LEU A 1 99 ? 10.278 -15.102 -6.551 1.00 82.44 99 LEU A C 1
ATOM 808 O O . LEU A 1 99 ? 11.357 -15.686 -6.645 1.00 82.44 99 LEU A O 1
ATOM 812 N N . GLU A 1 100 ? 9.259 -15.329 -7.369 1.00 88.69 100 GLU A N 1
ATOM 813 C CA . GLU A 1 100 ? 9.393 -16.074 -8.613 1.00 88.69 100 GLU A CA 1
ATOM 814 C C . GLU A 1 100 ? 10.167 -15.243 -9.640 1.00 88.69 100 GLU A C 1
ATOM 816 O O . GLU A 1 100 ? 10.312 -14.023 -9.505 1.00 88.69 100 GLU A O 1
ATOM 821 N N . LYS A 1 101 ? 10.656 -15.905 -10.690 1.00 91.06 101 LYS A N 1
ATOM 822 C CA . LYS A 1 101 ? 11.342 -15.220 -11.786 1.00 91.06 101 LYS A CA 1
ATOM 823 C C . LYS A 1 101 ? 10.401 -14.228 -12.462 1.00 91.06 101 LYS A C 1
ATOM 825 O O . LYS A 1 101 ? 9.279 -14.588 -12.818 1.00 91.06 101 LYS A O 1
ATOM 830 N N . GLY A 1 102 ? 10.863 -13.004 -12.678 1.00 90.69 102 GLY A N 1
ATOM 831 C CA . GLY A 1 102 ? 10.057 -11.956 -13.295 1.00 90.69 102 GLY A CA 1
ATOM 832 C C . GLY A 1 102 ? 10.486 -10.546 -12.914 1.00 90.69 102 GLY A C 1
ATOM 833 O O . GLY A 1 102 ? 11.494 -10.345 -12.239 1.00 90.69 102 GLY A O 1
ATOM 834 N N . PHE A 1 103 ? 9.697 -9.570 -13.361 1.00 91.50 103 PHE A N 1
ATOM 835 C CA . PHE A 1 103 ? 9.898 -8.156 -13.060 1.00 91.50 103 PHE A CA 1
ATOM 836 C C . PHE A 1 103 ? 9.064 -7.735 -11.856 1.00 91.50 103 PHE A C 1
ATOM 838 O O . PHE A 1 103 ? 7.879 -8.054 -11.771 1.00 91.50 103 PHE A O 1
ATOM 845 N N . TYR A 1 104 ? 9.683 -6.965 -10.973 1.00 92.56 104 TYR A N 1
ATOM 846 C CA . TYR A 1 104 ? 9.062 -6.396 -9.788 1.00 92.56 104 TYR A CA 1
ATOM 847 C C . TYR A 1 104 ? 9.187 -4.884 -9.842 1.00 92.56 104 TYR A C 1
ATOM 849 O O . TYR A 1 104 ? 10.213 -4.354 -10.278 1.00 92.56 104 TYR A O 1
ATOM 857 N N . VAL A 1 105 ? 8.137 -4.200 -9.399 1.00 93.12 105 VAL A N 1
ATOM 858 C CA . VAL A 1 105 ? 8.128 -2.750 -9.242 1.00 93.12 105 VAL A CA 1
ATOM 859 C C . VAL A 1 105 ? 7.829 -2.434 -7.788 1.00 93.12 105 VAL A C 1
ATOM 861 O O . VAL A 1 105 ? 6.850 -2.910 -7.222 1.00 93.12 105 VAL A O 1
ATOM 864 N N . GLU A 1 106 ? 8.698 -1.631 -7.191 1.00 92.69 106 GLU A N 1
ATOM 865 C CA . GLU A 1 106 ? 8.518 -1.085 -5.855 1.00 92.69 106 GLU A CA 1
ATOM 866 C C . GLU A 1 106 ? 8.246 0.406 -5.976 1.00 92.69 106 GLU A C 1
ATOM 868 O O . GLU A 1 106 ? 9.020 1.139 -6.597 1.00 92.69 106 GLU A O 1
ATOM 873 N N . GLN A 1 107 ? 7.166 0.863 -5.353 1.00 93.62 107 GLN A N 1
ATOM 874 C CA . GLN A 1 107 ? 6.817 2.274 -5.266 1.00 93.62 107 GLN A CA 1
ATOM 875 C C . GLN A 1 107 ? 6.643 2.695 -3.813 1.00 93.62 107 GLN A C 1
ATOM 877 O O . GLN A 1 107 ? 6.183 1.939 -2.959 1.00 93.62 107 GLN A O 1
ATOM 882 N N . THR A 1 108 ? 6.998 3.943 -3.528 1.00 93.56 108 THR A N 1
ATOM 883 C CA . THR A 1 108 ? 6.627 4.619 -2.286 1.00 93.56 108 THR A CA 1
ATOM 884 C C . THR A 1 108 ? 5.923 5.912 -2.622 1.00 93.56 108 THR A C 1
ATOM 886 O O . THR A 1 108 ? 6.449 6.773 -3.333 1.00 93.56 108 THR A O 1
ATOM 889 N N . GLU A 1 109 ? 4.747 6.071 -2.041 1.00 94.12 109 GLU A N 1
ATOM 890 C CA . GLU A 1 109 ? 3.888 7.219 -2.253 1.00 94.12 109 GLU A CA 1
ATOM 891 C C . GLU A 1 109 ? 3.656 7.984 -0.946 1.00 94.12 109 GLU A C 1
ATOM 893 O O . GLU A 1 109 ? 3.700 7.416 0.148 1.00 94.12 109 GLU A O 1
ATOM 898 N N . ILE A 1 110 ? 3.383 9.285 -1.060 1.00 95.12 110 ILE A N 1
ATOM 899 C CA . ILE A 1 110 ? 2.965 10.142 0.056 1.00 95.12 110 ILE A CA 1
ATOM 900 C C . ILE A 1 110 ? 1.615 10.788 -0.249 1.00 95.12 110 ILE A C 1
ATOM 902 O O . ILE A 1 110 ? 1.303 11.043 -1.407 1.00 95.12 110 ILE A O 1
ATOM 906 N N . GLY A 1 111 ? 0.836 11.102 0.787 1.00 94.69 111 GLY A N 1
ATOM 907 C CA . GLY A 1 111 ? -0.481 11.730 0.654 1.00 94.69 111 GLY A CA 1
ATOM 908 C C . GLY A 1 111 ? -1.576 10.919 1.341 1.00 94.69 111 GLY A C 1
ATOM 909 O O . GLY A 1 111 ? -1.331 10.251 2.348 1.00 94.69 111 GLY A O 1
ATOM 910 N N . LEU A 1 112 ? -2.794 10.993 0.808 1.00 94.62 112 LEU A N 1
ATOM 911 C CA . LEU A 1 112 ? -3.932 10.194 1.252 1.00 94.62 112 LEU A CA 1
ATOM 912 C C . LEU A 1 112 ? -3.887 8.825 0.564 1.00 94.62 112 LEU A C 1
ATOM 914 O O . LEU A 1 112 ? -4.407 8.661 -0.538 1.00 94.62 112 LEU A O 1
ATOM 918 N N . ILE A 1 113 ? -3.273 7.851 1.239 1.00 93.44 113 ILE A N 1
ATOM 919 C CA . ILE A 1 113 ? -3.101 6.484 0.720 1.00 93.44 113 ILE A CA 1
ATOM 920 C C . ILE A 1 113 ? -4.450 5.786 0.498 1.00 93.44 113 ILE A C 1
ATOM 922 O O . ILE A 1 113 ? -4.662 5.147 -0.529 1.00 93.44 113 ILE A O 1
ATOM 926 N N . ALA A 1 114 ? -5.372 5.917 1.453 1.00 93.00 114 ALA A N 1
ATOM 927 C CA . ALA A 1 114 ? -6.695 5.320 1.354 1.00 93.00 114 ALA A CA 1
ATOM 928 C C . ALA A 1 114 ? -7.737 6.106 2.152 1.00 93.00 114 ALA A C 1
ATOM 930 O O . ALA A 1 114 ? -7.441 6.689 3.201 1.00 93.00 114 ALA A O 1
ATOM 931 N N . SER A 1 115 ? -8.976 6.074 1.672 1.00 94.50 115 SER A N 1
ATOM 932 C CA . SER A 1 115 ? -10.141 6.619 2.358 1.00 94.50 115 SER A CA 1
ATOM 933 C C . SER A 1 115 ? -11.311 5.657 2.230 1.00 94.50 115 SER A C 1
ATOM 935 O O . SER A 1 115 ? -11.652 5.222 1.134 1.00 94.50 115 SER A O 1
ATOM 937 N N . PHE A 1 116 ? -11.941 5.350 3.358 1.00 94.12 116 PHE A N 1
ATOM 938 C CA . PHE A 1 116 ? -13.040 4.399 3.445 1.00 94.12 116 PHE A CA 1
ATOM 939 C C . PHE A 1 116 ? -14.276 5.109 3.994 1.00 94.12 116 PHE A C 1
ATOM 941 O O . PHE A 1 116 ? -14.173 5.878 4.952 1.00 94.12 116 PHE A O 1
ATOM 948 N N . GLU A 1 117 ? -15.445 4.833 3.421 1.00 92.62 117 GLU A N 1
ATOM 949 C CA . GLU A 1 117 ? -16.721 5.366 3.904 1.00 92.62 117 GLU A CA 1
ATOM 950 C C . GLU A 1 117 ? -17.716 4.231 4.132 1.00 92.62 117 GLU A C 1
ATOM 952 O O . GLU A 1 117 ? -17.873 3.342 3.297 1.00 92.62 117 GLU A O 1
ATOM 957 N N . ILE A 1 118 ? -18.420 4.294 5.261 1.00 92.00 118 ILE A N 1
ATOM 958 C CA . ILE A 1 118 ? -19.529 3.404 5.590 1.00 92.00 118 ILE A CA 1
ATOM 959 C C . ILE A 1 118 ? -20.749 4.218 5.994 1.00 92.00 118 ILE A C 1
ATOM 961 O O . ILE A 1 118 ? -20.649 5.218 6.706 1.00 92.00 118 ILE A O 1
ATOM 965 N N . ARG A 1 119 ? -21.928 3.748 5.587 1.00 90.50 119 ARG A N 1
ATOM 966 C CA . ARG A 1 119 ? -23.211 4.267 6.064 1.00 90.50 119 ARG A CA 1
ATOM 967 C C . ARG A 1 119 ? -23.803 3.258 7.034 1.00 90.50 119 ARG A C 1
ATOM 969 O O . ARG A 1 119 ? -24.173 2.159 6.641 1.00 90.50 119 ARG A O 1
ATOM 976 N N . THR A 1 120 ? -23.875 3.630 8.306 1.00 89.75 120 THR A N 1
ATOM 977 C CA . THR A 1 120 ? -24.457 2.811 9.376 1.00 89.75 120 THR A CA 1
ATOM 978 C C . THR A 1 120 ? -25.343 3.680 10.263 1.00 89.75 120 THR A C 1
ATOM 980 O O . THR A 1 120 ? -25.058 4.864 10.452 1.00 89.75 120 THR A O 1
ATOM 983 N N . ASN A 1 121 ? -26.413 3.099 10.807 1.00 87.69 121 ASN A N 1
ATOM 984 C CA . ASN A 1 121 ? -27.317 3.792 11.733 1.00 87.69 121 ASN A CA 1
ATOM 985 C C . ASN A 1 121 ? -26.624 4.092 13.068 1.00 87.69 121 ASN A C 1
ATOM 987 O O . ASN A 1 121 ? -26.797 5.165 13.644 1.00 87.69 121 ASN A O 1
ATOM 991 N N . GLU A 1 122 ? -25.807 3.147 13.526 1.00 90.12 122 GLU A N 1
ATOM 992 C CA . GLU A 1 122 ? -25.015 3.253 14.741 1.00 90.12 122 GLU A CA 1
ATOM 993 C C . GLU A 1 122 ? -23.607 2.740 14.449 1.00 90.12 122 GLU A C 1
ATOM 995 O O . GLU A 1 122 ? -23.419 1.621 13.960 1.00 90.12 122 GLU A O 1
ATOM 1000 N N . PHE A 1 123 ? -22.623 3.608 14.668 1.00 93.12 123 PHE A N 1
ATOM 1001 C CA . PHE A 1 123 ? -21.216 3.267 14.538 1.00 93.12 123 PHE A CA 1
ATOM 1002 C C . PHE A 1 123 ? -20.687 2.805 15.893 1.00 93.12 123 PHE A C 1
ATOM 1004 O O . PHE A 1 123 ? -20.740 3.561 16.863 1.00 93.12 123 PHE A O 1
ATOM 1011 N N . ASN A 1 124 ? -20.137 1.596 15.923 1.00 93.12 124 ASN A N 1
ATOM 1012 C CA . ASN A 1 124 ? -19.351 1.082 17.035 1.00 93.12 124 ASN A CA 1
ATOM 1013 C C . ASN A 1 124 ? -17.912 0.858 16.563 1.00 93.12 124 ASN A C 1
ATOM 1015 O O . ASN A 1 124 ? -17.691 0.171 15.573 1.00 93.12 124 ASN A O 1
ATOM 1019 N N . ILE A 1 125 ? -16.943 1.437 17.265 1.00 91.62 125 ILE A N 1
ATOM 1020 C CA . ILE A 1 125 ? -15.527 1.302 16.920 1.00 91.62 125 ILE A CA 1
ATOM 1021 C C . ILE A 1 125 ? -15.011 -0.129 17.111 1.00 91.62 125 ILE A C 1
ATOM 1023 O O . ILE A 1 125 ? -14.122 -0.538 16.375 1.00 91.62 125 ILE A O 1
ATOM 1027 N N . ASP A 1 126 ? -15.598 -0.899 18.028 1.00 92.12 126 ASP A N 1
ATOM 1028 C CA . ASP A 1 126 ? -15.159 -2.269 18.328 1.00 92.12 126 ASP A CA 1
ATOM 1029 C C . ASP A 1 126 ? -15.481 -3.254 17.189 1.00 92.12 126 ASP A C 1
ATOM 1031 O O . ASP A 1 126 ? -14.873 -4.320 17.083 1.00 92.12 126 ASP A O 1
ATOM 1035 N N . ASP A 1 127 ? -16.399 -2.873 16.294 1.00 95.06 127 ASP A N 1
ATOM 1036 C CA . ASP A 1 127 ? -16.727 -3.629 15.082 1.00 95.06 127 ASP A CA 1
ATOM 1037 C C . ASP A 1 127 ? -15.710 -3.399 13.945 1.00 95.06 127 ASP A C 1
ATOM 1039 O O . ASP A 1 127 ? -15.795 -4.066 12.906 1.00 95.06 127 ASP A O 1
ATOM 1043 N N . LEU A 1 128 ? -14.778 -2.444 14.100 1.00 95.25 128 LEU A N 1
ATOM 1044 C CA . LEU A 1 128 ? -13.672 -2.251 13.162 1.00 95.25 128 LEU A CA 1
ATOM 1045 C C . LEU A 1 128 ? -12.579 -3.279 13.421 1.00 95.25 128 LEU A C 1
ATOM 1047 O O . LEU A 1 128 ? -12.086 -3.407 14.540 1.00 95.25 128 LEU A O 1
ATOM 1051 N N . LYS A 1 129 ? -12.145 -3.943 12.352 1.00 96.06 129 LYS A N 1
ATOM 1052 C CA . LYS A 1 129 ? -10.998 -4.846 12.355 1.00 96.06 129 LYS A CA 1
ATOM 1053 C C . LYS A 1 129 ? -9.939 -4.336 11.390 1.00 96.06 129 LYS A C 1
ATOM 1055 O O . LYS A 1 129 ? -10.245 -3.982 10.250 1.00 96.06 129 LYS A O 1
ATOM 1060 N N . PHE A 1 130 ? -8.693 -4.322 11.839 1.00 95.69 130 PHE A N 1
ATOM 1061 C CA . PHE A 1 130 ? -7.541 -3.922 11.041 1.00 95.69 130 PHE A CA 1
ATOM 1062 C C . PHE A 1 130 ? -6.739 -5.162 10.649 1.00 95.69 130 PHE A C 1
ATOM 1064 O O . PHE A 1 130 ? -6.350 -5.959 11.502 1.00 95.69 130 PHE A O 1
ATOM 1071 N N . GLN A 1 131 ? -6.484 -5.336 9.357 1.00 95.31 131 GLN A N 1
ATOM 1072 C CA . GLN A 1 131 ? -5.619 -6.3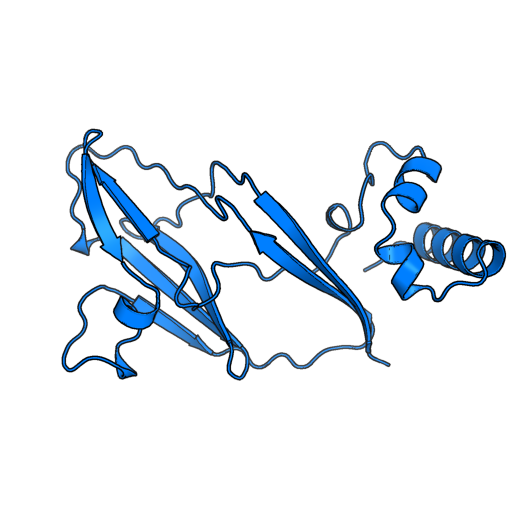96 8.858 1.00 95.31 131 GLN A CA 1
ATOM 1073 C C . GLN A 1 131 ? -4.257 -5.802 8.515 1.00 95.31 131 GLN A C 1
ATOM 1075 O O . GLN A 1 131 ? -4.118 -5.013 7.577 1.00 95.31 131 GLN A O 1
ATOM 1080 N N . LEU A 1 132 ? -3.261 -6.192 9.301 1.00 94.50 132 LEU A N 1
ATOM 1081 C CA . LEU A 1 132 ? -1.868 -5.865 9.079 1.00 94.50 132 LEU A CA 1
ATOM 1082 C C . LEU A 1 132 ? -1.199 -6.983 8.282 1.00 94.50 132 LEU A C 1
ATOM 1084 O O . LEU A 1 132 ? -1.403 -8.167 8.554 1.00 94.50 132 LEU A O 1
ATOM 1088 N N . LEU A 1 133 ? -0.350 -6.594 7.343 1.00 93.44 133 LEU A N 1
ATOM 1089 C CA . LEU A 1 133 ? 0.496 -7.487 6.573 1.00 93.44 133 LEU A CA 1
ATOM 1090 C C . LEU A 1 133 ? 1.946 -7.288 7.011 1.00 93.44 133 LEU A C 1
ATOM 1092 O O . LEU A 1 133 ? 2.460 -6.170 6.973 1.00 93.44 133 LEU A O 1
ATOM 1096 N N . GLN A 1 134 ? 2.601 -8.362 7.442 1.00 91.38 134 GLN A N 1
ATOM 1097 C CA . GLN A 1 134 ? 4.016 -8.355 7.797 1.00 91.38 134 GLN A CA 1
ATOM 1098 C C . GLN A 1 134 ? 4.819 -9.060 6.703 1.00 91.38 134 GLN A C 1
ATOM 1100 O O . GLN A 1 134 ? 4.662 -10.264 6.490 1.00 91.38 134 GLN A O 1
ATOM 1105 N N . ILE A 1 135 ? 5.688 -8.298 6.042 1.00 87.56 135 ILE A N 1
ATOM 1106 C CA . ILE A 1 135 ? 6.562 -8.745 4.959 1.00 87.56 135 ILE A CA 1
ATOM 1107 C C . ILE A 1 135 ? 7.999 -8.509 5.406 1.00 87.56 135 ILE A C 1
ATOM 1109 O O . ILE A 1 135 ? 8.451 -7.366 5.466 1.00 87.56 135 ILE A O 1
ATOM 1113 N N . ASN A 1 136 ? 8.727 -9.582 5.717 1.00 84.81 136 ASN A N 1
ATOM 1114 C CA . ASN A 1 136 ? 10.038 -9.483 6.363 1.00 84.81 136 ASN A CA 1
ATOM 1115 C C . ASN A 1 136 ? 9.944 -8.584 7.623 1.00 84.81 136 ASN A C 1
ATOM 1117 O O . ASN A 1 136 ? 9.169 -8.876 8.538 1.00 84.81 136 ASN A O 1
ATOM 1121 N N . GLU A 1 137 ? 10.681 -7.470 7.644 1.00 84.00 137 GLU A N 1
ATOM 1122 C CA . GLU A 1 137 ? 10.669 -6.472 8.725 1.00 84.00 137 GLU A CA 1
ATOM 1123 C C . GLU A 1 137 ? 9.653 -5.332 8.506 1.00 84.00 137 GLU A C 1
ATOM 1125 O O . GLU A 1 137 ? 9.437 -4.503 9.390 1.00 84.00 137 GLU A O 1
ATOM 1130 N N . LEU A 1 138 ? 9.004 -5.270 7.339 1.00 88.25 138 LEU A N 1
ATOM 1131 C CA . LEU A 1 138 ? 8.012 -4.249 7.016 1.00 88.25 138 LEU A CA 1
ATOM 1132 C C . LEU A 1 138 ? 6.633 -4.666 7.539 1.00 88.25 138 LEU A C 1
ATOM 1134 O O . LEU A 1 138 ? 6.197 -5.800 7.349 1.00 88.25 138 LEU A O 1
ATOM 1138 N N . THR A 1 139 ? 5.913 -3.730 8.157 1.00 91.44 139 THR A N 1
ATOM 1139 C CA . THR A 1 139 ? 4.494 -3.898 8.503 1.00 91.44 139 THR A CA 1
ATOM 1140 C C . THR A 1 139 ? 3.660 -2.861 7.764 1.00 91.44 139 THR A C 1
ATOM 1142 O O . THR A 1 139 ? 3.974 -1.669 7.797 1.00 91.44 139 THR A O 1
ATOM 1145 N N . LEU A 1 140 ? 2.596 -3.322 7.115 1.00 93.12 140 LEU A N 1
ATOM 1146 C CA . LEU A 1 140 ? 1.645 -2.520 6.352 1.00 93.12 140 LEU A CA 1
ATOM 1147 C C . LEU A 1 140 ? 0.249 -2.679 6.955 1.00 93.12 140 LEU A C 1
ATOM 1149 O O . LEU A 1 140 ? -0.138 -3.789 7.311 1.00 93.12 140 LEU A O 1
ATOM 1153 N N . LEU A 1 141 ? -0.536 -1.607 7.016 1.00 95.12 141 LEU A N 1
ATOM 1154 C CA . LEU A 1 141 ? -1.988 -1.728 7.124 1.00 95.12 141 LEU A CA 1
ATOM 1155 C C . LEU A 1 141 ? -2.552 -1.968 5.722 1.00 95.12 141 LEU A C 1
ATOM 1157 O O . LEU A 1 141 ? -2.531 -1.061 4.891 1.00 95.12 141 LEU A O 1
ATOM 1161 N N . GLU A 1 142 ? -3.030 -3.187 5.484 1.00 93.44 142 GLU A N 1
ATOM 1162 C CA . GLU A 1 142 ? -3.502 -3.652 4.176 1.00 93.44 142 GLU A CA 1
ATOM 1163 C C . GLU A 1 142 ? -5.016 -3.456 4.038 1.00 93.44 142 GLU A C 1
ATOM 1165 O O . GLU A 1 142 ? -5.490 -2.933 3.034 1.00 93.44 142 GLU A O 1
ATOM 1170 N N . LYS A 1 143 ? -5.797 -3.863 5.051 1.00 94.44 143 LYS A N 1
ATOM 1171 C CA . LYS A 1 143 ? -7.267 -3.832 4.972 1.00 94.44 143 LYS A CA 1
ATOM 1172 C C . LYS A 1 143 ? -7.897 -3.303 6.245 1.00 94.44 143 LYS A C 1
ATOM 1174 O O . LYS A 1 143 ? -7.409 -3.520 7.354 1.00 94.44 143 LYS A O 1
ATOM 1179 N N . VAL A 1 144 ? -9.042 -2.659 6.062 1.00 95.50 144 VAL A N 1
ATOM 1180 C CA . VAL A 1 144 ? -9.953 -2.271 7.136 1.00 95.50 144 VAL A CA 1
ATOM 1181 C C . VAL A 1 144 ? -11.279 -2.975 6.886 1.00 95.50 144 VAL A C 1
ATOM 1183 O O . VAL A 1 144 ? -11.779 -2.993 5.763 1.00 95.50 144 VAL A O 1
ATOM 1186 N N . ILE A 1 145 ? -11.831 -3.588 7.924 1.00 96.25 145 ILE A N 1
ATOM 1187 C CA . ILE A 1 145 ? -13.060 -4.378 7.871 1.00 96.25 145 ILE A CA 1
ATOM 1188 C C . ILE A 1 145 ? -14.027 -3.794 8.897 1.00 96.25 145 ILE A C 1
ATOM 1190 O O . ILE A 1 145 ? -13.623 -3.476 10.012 1.00 96.25 145 ILE A O 1
ATOM 1194 N N . TYR A 1 146 ? -15.303 -3.669 8.545 1.00 95.94 146 TYR A N 1
ATOM 1195 C CA . TYR A 1 146 ? -16.358 -3.254 9.467 1.00 95.94 146 TYR A CA 1
ATOM 1196 C C . TYR A 1 146 ? -17.521 -4.237 9.398 1.00 95.94 146 TYR A C 1
ATOM 1198 O O . TYR A 1 146 ? -18.048 -4.464 8.311 1.00 95.94 146 TYR A O 1
ATOM 1206 N N . LYS A 1 147 ? -17.925 -4.827 10.533 1.00 93.69 147 LYS A N 1
ATOM 1207 C CA . LYS A 1 147 ? -19.005 -5.841 10.583 1.00 93.69 147 LYS A CA 1
ATOM 1208 C C . LYS A 1 147 ? -18.845 -6.933 9.510 1.00 93.69 147 LYS A C 1
ATOM 1210 O O . LYS A 1 147 ? -19.768 -7.228 8.756 1.00 93.69 147 LYS A O 1
ATOM 1215 N N . ASP A 1 148 ? -17.627 -7.468 9.419 1.00 90.56 148 ASP A N 1
ATOM 1216 C CA . ASP A 1 148 ? -17.213 -8.517 8.474 1.00 90.56 148 ASP A CA 1
ATOM 1217 C C . ASP A 1 148 ? -17.291 -8.138 6.982 1.00 90.56 148 ASP A C 1
ATOM 1219 O O . ASP A 1 148 ? -17.147 -8.992 6.109 1.00 90.56 148 ASP A O 1
ATOM 1223 N N . GLN A 1 149 ? -17.439 -6.848 6.671 1.00 92.88 149 GLN A N 1
ATOM 1224 C CA . GLN A 1 149 ? -17.341 -6.318 5.314 1.00 92.88 149 GLN A CA 1
ATOM 1225 C C . GLN A 1 149 ? -16.006 -5.601 5.125 1.00 92.88 149 GLN A C 1
ATOM 1227 O O . GLN A 1 149 ? -15.677 -4.674 5.868 1.00 92.88 149 GLN A O 1
ATOM 1232 N N . VAL A 1 150 ? -15.232 -6.030 4.127 1.00 94.38 150 VAL A N 1
ATOM 1233 C CA . VAL A 1 150 ? -14.004 -5.333 3.724 1.00 94.38 150 VAL A CA 1
ATOM 1234 C C . VAL A 1 150 ? -14.392 -3.967 3.170 1.00 94.38 150 VAL A C 1
ATOM 1236 O O . VAL A 1 150 ? -15.218 -3.872 2.262 1.00 94.38 150 VAL A O 1
ATOM 1239 N N . LEU A 1 151 ? -13.805 -2.911 3.725 1.00 94.44 151 LEU A N 1
ATOM 1240 C CA . LEU A 1 151 ? -14.063 -1.559 3.264 1.00 94.44 151 LEU A CA 1
ATOM 1241 C C . LEU A 1 151 ? -13.332 -1.309 1.951 1.00 94.44 151 LEU A C 1
ATOM 1243 O O . LEU A 1 151 ? -12.137 -1.575 1.827 1.00 94.44 151 LEU A O 1
ATOM 1247 N N . ILE A 1 152 ? -14.061 -0.773 0.979 1.00 90.69 152 ILE A N 1
ATOM 1248 C CA . ILE A 1 152 ? -13.515 -0.440 -0.333 1.00 90.69 152 ILE A CA 1
ATOM 1249 C C . ILE A 1 152 ? -12.860 0.935 -0.244 1.00 90.69 152 ILE A C 1
ATOM 1251 O O . ILE A 1 152 ? -13.440 1.878 0.302 1.00 90.69 152 ILE A O 1
ATOM 1255 N N . ASN A 1 153 ? -11.637 1.037 -0.759 1.00 89.31 153 ASN A N 1
ATOM 1256 C CA . ASN A 1 153 ? -10.952 2.312 -0.868 1.00 89.31 153 ASN A CA 1
ATOM 1257 C C . ASN A 1 153 ? -11.683 3.190 -1.896 1.00 89.31 153 ASN A C 1
ATOM 1259 O O . ASN A 1 153 ? -11.736 2.864 -3.079 1.00 89.31 153 ASN A O 1
ATOM 1263 N N . ASN A 1 154 ? -12.257 4.297 -1.437 1.00 84.25 154 ASN A N 1
ATOM 1264 C CA . ASN A 1 154 ? -13.053 5.208 -2.255 1.00 84.25 154 ASN A CA 1
ATOM 1265 C C . ASN A 1 154 ? -12.211 6.334 -2.862 1.00 84.25 154 ASN A C 1
ATOM 1267 O O . ASN A 1 154 ? -12.640 6.978 -3.819 1.00 84.25 154 ASN A O 1
ATOM 1271 N N . LYS A 1 155 ? -11.048 6.630 -2.269 1.00 84.06 155 LYS A N 1
ATOM 1272 C CA . LYS A 1 155 ? -10.199 7.740 -2.700 1.00 84.06 155 LYS A CA 1
ATOM 1273 C C . LYS A 1 155 ? -8.736 7.494 -2.349 1.00 84.06 155 LYS A C 1
ATOM 1275 O O . LYS A 1 155 ? -8.396 7.299 -1.184 1.00 84.06 155 LYS A O 1
ATOM 1280 N N . LYS A 1 156 ? -7.889 7.647 -3.363 1.00 87.62 156 LYS A N 1
ATOM 1281 C CA . LYS A 1 156 ? -6.433 7.746 -3.268 1.00 87.62 156 LYS A CA 1
ATOM 1282 C C . LYS A 1 156 ? -6.027 9.102 -3.852 1.00 87.62 156 LYS A C 1
ATOM 1284 O O . LYS A 1 156 ? -6.531 9.493 -4.901 1.00 87.62 156 LYS A O 1
ATOM 1289 N N . ASP A 1 157 ? -5.217 9.858 -3.123 1.00 92.69 157 ASP A N 1
ATOM 1290 C CA . ASP A 1 157 ? -4.699 11.166 -3.544 1.00 92.69 157 ASP A CA 1
ATOM 1291 C C . ASP A 1 157 ? -3.250 11.251 -3.080 1.00 92.69 157 ASP A C 1
ATOM 1293 O O . ASP A 1 157 ? -2.954 11.598 -1.930 1.00 92.69 157 ASP A O 1
ATOM 1297 N N . THR A 1 158 ? -2.367 10.773 -3.947 1.00 94.06 158 THR A N 1
ATOM 1298 C CA . THR A 1 158 ? -0.986 10.460 -3.611 1.00 94.06 158 THR A CA 1
ATOM 1299 C C . THR A 1 158 ? -0.012 10.960 -4.667 1.00 94.06 158 THR A C 1
ATOM 1301 O O . THR A 1 158 ? -0.363 11.231 -5.813 1.00 94.06 158 THR A O 1
ATOM 1304 N N . LEU A 1 159 ? 1.246 11.086 -4.253 1.00 94.81 159 LEU A N 1
ATOM 1305 C CA . LEU A 1 159 ? 2.376 11.406 -5.108 1.00 94.81 159 LEU A CA 1
ATOM 1306 C C . LEU A 1 159 ? 3.451 10.334 -4.938 1.00 94.81 159 LEU A C 1
ATOM 1308 O O . LEU A 1 159 ? 3.898 10.081 -3.816 1.00 94.81 159 LEU A O 1
ATOM 1312 N N . ILE A 1 160 ? 3.906 9.755 -6.049 1.00 93.19 160 ILE A N 1
ATOM 1313 C CA . ILE A 1 160 ? 5.047 8.837 -6.063 1.00 93.19 160 ILE A CA 1
ATOM 1314 C C . ILE A 1 160 ? 6.314 9.624 -5.711 1.00 93.19 160 ILE A C 1
ATOM 1316 O O . ILE A 1 160 ? 6.663 10.608 -6.361 1.00 93.19 160 ILE A O 1
ATOM 1320 N N . THR A 1 161 ? 7.009 9.182 -4.668 1.00 94.56 161 THR A N 1
ATOM 1321 C CA . THR A 1 161 ? 8.279 9.771 -4.198 1.00 94.56 161 THR A CA 1
ATOM 1322 C C . THR A 1 161 ? 9.487 8.899 -4.489 1.00 94.56 161 THR A C 1
ATOM 1324 O O . THR A 1 161 ? 10.616 9.385 -4.500 1.00 94.56 161 THR A O 1
ATOM 1327 N N . PHE A 1 162 ? 9.251 7.614 -4.721 1.00 94.50 162 PHE A N 1
ATOM 1328 C CA . PHE A 1 162 ? 10.270 6.645 -5.066 1.00 94.50 162 PHE A CA 1
ATOM 1329 C C . PHE A 1 162 ? 9.639 5.560 -5.925 1.00 94.50 162 PHE A C 1
ATOM 1331 O O . PHE A 1 162 ? 8.513 5.138 -5.664 1.00 94.50 162 PHE A O 1
ATOM 1338 N N . GLN A 1 163 ? 10.381 5.121 -6.932 1.00 94.25 163 GLN A N 1
ATOM 1339 C CA . GLN A 1 163 ? 9.993 4.039 -7.815 1.00 94.25 163 GLN A CA 1
ATOM 1340 C C . GLN A 1 163 ? 11.252 3.314 -8.269 1.00 94.25 163 GLN A C 1
ATOM 1342 O O . GLN A 1 163 ? 12.226 3.950 -8.674 1.00 94.25 163 GLN A O 1
ATOM 1347 N N . ASN A 1 164 ? 11.228 1.992 -8.200 1.00 94.94 164 ASN A N 1
ATOM 1348 C CA . ASN A 1 164 ? 12.316 1.138 -8.641 1.00 94.94 164 ASN A CA 1
ATOM 1349 C C . ASN A 1 164 ? 11.753 -0.096 -9.342 1.00 94.94 164 ASN A C 1
ATOM 1351 O O . ASN A 1 164 ? 10.690 -0.587 -8.974 1.00 94.94 164 ASN A O 1
ATOM 1355 N N . CYS A 1 165 ? 12.485 -0.613 -10.324 1.00 95.50 165 CYS A N 1
ATOM 1356 C CA . CYS A 1 165 ? 12.155 -1.872 -10.974 1.00 95.50 165 CYS A CA 1
ATOM 1357 C C . CYS A 1 165 ? 13.386 -2.763 -11.059 1.00 95.50 165 CYS A C 1
ATOM 1359 O O . CYS A 1 165 ? 14.478 -2.309 -11.406 1.00 95.50 165 CYS A O 1
ATOM 1361 N N . TYR A 1 166 ? 13.198 -4.039 -10.748 1.00 94.25 166 TYR A N 1
ATOM 1362 C CA . TYR A 1 166 ? 14.240 -5.054 -10.800 1.00 94.25 166 TYR A CA 1
ATOM 1363 C C . TYR A 1 166 ? 13.696 -6.366 -11.353 1.00 94.25 166 TYR A C 1
ATOM 1365 O O . TYR A 1 166 ? 12.490 -6.604 -11.397 1.00 94.25 166 TYR A O 1
ATOM 1373 N N . GLU A 1 167 ? 14.618 -7.211 -11.793 1.00 93.44 167 GLU A N 1
ATOM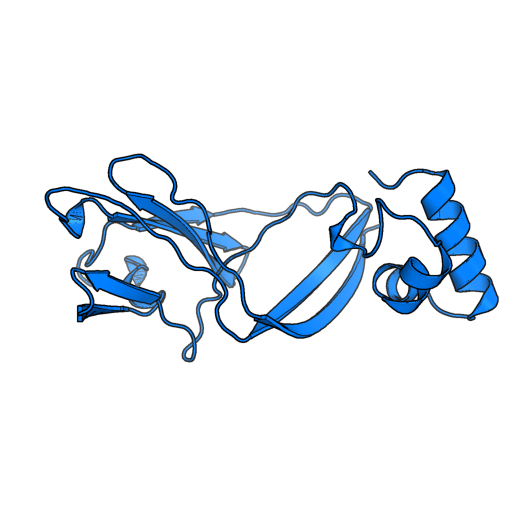 1374 C CA . GLU A 1 167 ? 14.339 -8.538 -12.323 1.00 93.44 167 GLU A CA 1
ATOM 1375 C C . GLU A 1 167 ? 14.888 -9.592 -11.362 1.00 93.44 167 GLU A C 1
ATOM 1377 O O . GLU A 1 167 ? 16.004 -9.463 -10.853 1.00 93.44 167 GLU A O 1
ATOM 1382 N N . ILE A 1 168 ? 14.104 -10.638 -11.127 1.00 92.69 168 ILE A N 1
ATOM 1383 C CA . ILE A 1 168 ? 14.535 -11.859 -10.450 1.00 92.69 168 ILE A CA 1
ATOM 1384 C C . ILE A 1 168 ? 14.718 -12.935 -11.523 1.00 92.69 168 ILE A C 1
ATOM 1386 O O . ILE A 1 168 ? 13.790 -13.206 -12.288 1.00 92.69 168 ILE A O 1
ATOM 1390 N N . ILE A 1 169 ? 15.920 -13.518 -11.583 1.00 87.31 169 ILE A N 1
ATOM 1391 C CA . ILE A 1 169 ? 16.369 -14.480 -12.611 1.00 87.31 169 ILE A CA 1
ATOM 1392 C C . ILE A 1 169 ? 16.386 -15.903 -12.070 1.00 87.31 169 ILE A C 1
ATOM 1394 O O . ILE A 1 169 ? 16.691 -16.114 -10.879 1.00 87.31 169 ILE A O 1
#

Secondary structure (DSSP, 8-state):
---HHHHHHHHHHHHHHT--HHHHHT-HHHHHHHT-SS-SSGGGS-------EE--TT--EEEEETTEEEEEE-GGGG-GGGSSS-SSEEEEEEE-----SEEEEEEEEEEE--------SS--GGGEEEEEEEETTEEEEEEEEETTEEPP----EEEEEEEEEEEE-

Radius of gyration: 19.64 Å; chains: 1; bounding box: 48×31×56 Å

Foldseek 3Di:
DDDPVVLVLLVVVCVVVVHDSFVSLQDQVSLVVVVDPQPNHNVSDDDDDADFAWQDPPDWDWDDDPNDTPDIDGVCLQDCVNDPDNPAAEDEDEDEDPDDWDKDKDWDKDDCAFDFDDDDPDDDRNQKYWYWYHYPPIIGGRFIAGVNRTTDGPDDDIDTPDMGMDGDD

Organism: NCBI:txid3041253

=== Feature glossary ===
Legend for the data blocks above and below:

— What the protein is —

The amino-acid sequence is the protein's primary structure: the linear order of residues from the N-terminus to the C-terminus, written in one-letter code. Everything else here — the 3D coordinates, the secondary structure, the domain annotations — is ultimately a consequence of this string.

Functional annotations link the protein to curated databases. InterPro entries identify conserved domains and families by matching the sequence against member-database signatures (Pfam, PROSITE, CDD, …). Gene Ontology (GO) terms describe molecular function, biological process, and cellular component in a controlled vocabulary. CATH places the structure in a hierarchical fold classification (Class/Architecture/Topology/Homologous-superfamily). The organism is the source species.

— Where its atoms are —

Atomic coordinates in PDBx/mmCIF format — the same representation the Protein Data Bank distributes. Each line of the _atom_site loop places one backbone atom in Cartesian space (units: ångströms, origin: arbitrary).

The six renders are orthographic views along the three Cartesian axes in both directions. Representation (cartoon, sticks, or surface) and color scheme (sequence-rainbow or by-chain) vary across proteins so the training set covers all the common visualization conventions.

— Local backbone conformation —

Eight-state secondary structure (DSSP): H is the canonical α-helix, G the tighter 3₁₀-helix, I the wider π-helix; E/B are β-structure, T and S are turns and bends, and '-' is everything else. DSSP derives these from the pattern of main-chain N–H···O=C hydrogen bonds, not from the sequence.

Three-state secondary structure (P-SEA) collapses the eight DSSP classes into helix (a), strand (b), and coil (c). P-SEA assigns these from Cα geometry alone — distances and angles — without requiring backbone oxygens, so it works on any Cα trace.

φ (phi) and ψ (psi) are the two rotatable backbone dihedrals per residue: φ is the C(i-1)–N–Cα–C torsion, ψ is the N–Cα–C–N(i+1) torsion, both in degrees on (−180°, 180°]. α-helical residues cluster near (−60°, −45°); β-strand residues near (−120°, +130°). A Ramachandran plot is simply a scatter of (φ, ψ) for every residue.

— Global shape and packing —

The geometric summary reports three shape descriptors. Rg (radius of gyration) measures how spread out the Cα atoms are about their centre of mass; compact globular proteins have small Rg, elongated or unfolded ones large. Cα contacts (<8 Å, |i−j|>4) count long-range residue pairs in spatial proximity — high for tightly packed folds, near zero for rods or random coil. The bounding-box extents give the protein's footprint along x, y, z in Å.

SASA measures how much of the protein is reachable by solvent. It is computed by rolling a water-sized probe over the atomic surface and summing the exposed area (Å²). Per-residue SASA distinguishes core (buried, low SASA) from surface (exposed, high SASA) residues; total SASA is a whole-molecule size measure.

Plot images: a contact map (which residues are close in 3D, as an N×N binary image), a Ramachandran scatter (backbone torsion angles, revealing secondary-structure composition at a glance), and — for AlphaFold structures — a PAE heatmap (pairwise prediction confidence).

— Structural neighborhood —

A 3Di character summarizes, for each residue, the relative orientation of the Cα frame of its nearest spatial neighbor. Because it encodes fold topology rather than chemistry, 3Di alignments detect remote structural similarity that sequence alignment misses.

The Foldseek neighbor list gives the closest experimentally determined structures in the PDB, ranked by structural alignment. TM-score near 1 means near-identical fold; near 0.3 means only rough topology match. This is how one finds what a novel AlphaFold prediction most resembles in the solved-structure universe.

— Confidence and disorder —

For AlphaFold models, the B-factor field carries pLDDT — the model's own estimate of local accuracy on a 0–100 scale. Regions with pLDDT<50 should be treated as essentially unmodeled; they often correspond to intrinsically disordered segments.

Crystallographic B-factors measure how much each atom's electron density is smeared out, in Å². They rise in mobile loops and surface residues and fall in the buried interior. In AlphaFold models this column is repurposed to hold pLDDT instead.

Predicted Aligned Error (PAE) is an AlphaFold confidence matrix: entry (i, j) is the expected error in the position of residue j, in ångströms, when the prediction is superimposed on the true structure at residue i. Low PAE within a block of residues means that block is internally rigid and well-predicted; high PAE between two blocks means their relative placement is uncertain even if each block individually is confident.